Protein AF-A0AA88QNT3-F1 (afdb_monomer_lite)

Structure (mmCIF, N/CA/C/O backbone):
data_AF-A0AA88QNT3-F1
#
_entry.id   AF-A0AA88QNT3-F1
#
loop_
_atom_site.group_PDB
_atom_site.id
_atom_site.type_symbol
_atom_site.label_atom_id
_atom_site.label_alt_id
_atom_site.label_comp_id
_atom_site.label_asym_id
_atom_site.label_entity_id
_atom_site.label_seq_id
_atom_site.pdbx_PDB_ins_code
_atom_site.Cartn_x
_atom_site.Cartn_y
_atom_site.Cartn_z
_atom_site.occupancy
_atom_site.B_iso_or_equiv
_atom_site.auth_seq_id
_atom_site.auth_comp_id
_atom_site.auth_asym_id
_atom_site.auth_atom_id
_atom_site.pdbx_PDB_model_num
ATOM 1 N N . MET A 1 1 ? 8.407 -23.354 -40.607 1.00 47.12 1 MET A N 1
ATOM 2 C CA . MET A 1 1 ? 8.292 -23.611 -39.155 1.00 47.12 1 MET A CA 1
ATOM 3 C C . MET A 1 1 ? 8.768 -22.365 -38.429 1.00 47.12 1 MET A C 1
ATOM 5 O O . MET A 1 1 ? 9.889 -21.964 -38.695 1.00 47.12 1 MET A O 1
ATOM 9 N N . LYS A 1 2 ? 7.920 -21.850 -37.525 1.00 51.59 2 LYS A N 1
ATOM 10 C CA . LYS A 1 2 ? 8.210 -20.968 -36.376 1.00 51.59 2 LYS A CA 1
ATOM 11 C C . LYS A 1 2 ? 8.741 -19.552 -36.637 1.00 51.59 2 LYS A C 1
ATOM 13 O O . LYS A 1 2 ? 9.920 -19.336 -36.422 1.00 51.59 2 LYS A O 1
ATOM 18 N N . GLU A 1 3 ? 7.854 -18.595 -36.916 1.00 55.75 3 GLU A N 1
ATOM 19 C CA . GLU A 1 3 ? 8.065 -17.172 -36.571 1.00 55.75 3 GLU A CA 1
ATOM 20 C C . GLU A 1 3 ? 6.709 -16.482 -36.297 1.00 55.75 3 GLU A C 1
ATOM 22 O O . GLU A 1 3 ? 6.272 -15.642 -37.065 1.00 55.75 3 GLU A O 1
ATOM 27 N N . GLU A 1 4 ? 5.999 -16.871 -35.231 1.00 58.03 4 GLU A N 1
ATOM 28 C CA . GLU A 1 4 ? 4.784 -16.161 -34.756 1.00 58.03 4 GLU A CA 1
ATOM 29 C C . GLU A 1 4 ? 4.700 -16.168 -33.212 1.00 58.03 4 GLU A C 1
ATOM 31 O O . GLU A 1 4 ? 3.639 -16.339 -32.622 1.00 58.03 4 GLU A O 1
ATOM 36 N N . GLU A 1 5 ? 5.837 -16.041 -32.520 1.00 57.28 5 GLU A N 1
ATOM 37 C CA . GLU A 1 5 ? 5.879 -16.011 -31.040 1.00 57.28 5 GLU A CA 1
ATOM 38 C C . GLU A 1 5 ? 6.389 -14.660 -30.493 1.00 57.28 5 GLU A C 1
ATOM 40 O O . GLU A 1 5 ? 6.526 -14.468 -29.287 1.00 57.28 5 GLU A O 1
ATOM 45 N N . SER A 1 6 ? 6.663 -13.699 -31.381 1.00 56.72 6 SER A N 1
ATOM 46 C CA . SER A 1 6 ? 7.359 -12.444 -31.062 1.00 56.72 6 SER A CA 1
ATOM 47 C C . SER A 1 6 ? 6.437 -11.255 -30.759 1.00 56.72 6 SER A C 1
ATOM 49 O O . SER A 1 6 ? 6.921 -10.236 -30.270 1.00 56.72 6 SER A O 1
ATOM 51 N N . ASP A 1 7 ? 5.126 -11.379 -30.980 1.00 61.28 7 ASP A N 1
ATOM 52 C CA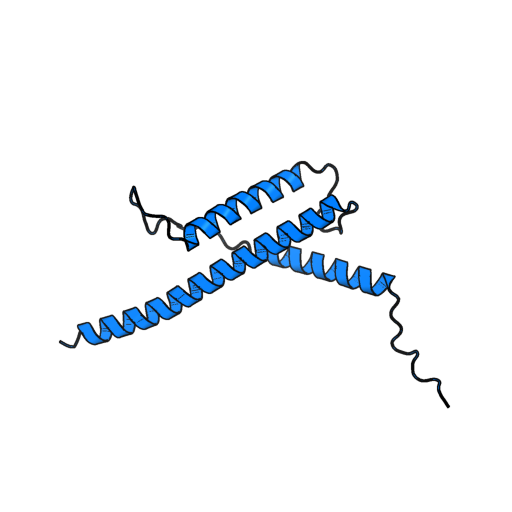 . ASP A 1 7 ? 4.184 -10.245 -30.910 1.00 61.28 7 ASP A CA 1
ATOM 53 C C . ASP A 1 7 ? 3.793 -9.816 -29.482 1.00 61.28 7 ASP A C 1
ATOM 55 O O . ASP A 1 7 ? 3.121 -8.802 -29.300 1.00 61.28 7 ASP A O 1
ATOM 59 N N . TRP A 1 8 ? 4.251 -10.534 -28.449 1.00 67.62 8 TRP A N 1
ATOM 60 C CA . TRP A 1 8 ? 3.923 -10.244 -27.042 1.00 67.62 8 TRP A CA 1
ATOM 61 C C . TRP A 1 8 ? 5.148 -10.143 -26.124 1.00 67.62 8 TRP A C 1
ATOM 63 O O . TRP A 1 8 ? 5.039 -10.324 -24.909 1.00 67.62 8 TRP A O 1
ATOM 73 N N . LEU A 1 9 ? 6.330 -9.858 -26.675 1.00 79.75 9 LEU A N 1
ATOM 74 C CA . LEU A 1 9 ? 7.534 -9.672 -25.865 1.00 79.75 9 LEU A CA 1
ATOM 75 C C . LEU A 1 9 ? 7.481 -8.324 -25.134 1.00 79.75 9 LEU A C 1
ATOM 77 O O . LEU A 1 9 ? 7.761 -7.268 -25.695 1.00 79.75 9 LEU A O 1
ATOM 81 N N . VAL A 1 10 ? 7.125 -8.367 -23.851 1.00 82.50 10 VAL A N 1
ATOM 82 C CA . VAL A 1 10 ? 7.173 -7.205 -22.958 1.00 82.50 10 VAL A CA 1
ATOM 83 C C . VAL A 1 10 ? 8.549 -7.131 -22.306 1.00 82.50 10 VAL A C 1
ATOM 85 O O . VAL A 1 10 ? 9.002 -8.084 -21.670 1.00 82.50 10 VAL A O 1
ATOM 88 N N . LEU A 1 11 ? 9.211 -5.977 -22.414 1.00 90.88 11 LEU A N 1
ATOM 89 C CA . LEU A 1 11 ? 10.450 -5.727 -21.683 1.00 90.88 11 LEU A CA 1
ATOM 90 C C . LEU A 1 11 ? 10.172 -5.735 -20.176 1.00 90.88 11 LEU A C 1
ATOM 92 O O . LEU A 1 11 ? 9.251 -5.069 -19.699 1.00 90.88 11 LEU A O 1
ATOM 96 N N . ALA A 1 12 ? 11.009 -6.430 -19.402 1.00 91.12 12 ALA A N 1
ATOM 97 C CA . ALA A 1 12 ? 10.869 -6.502 -17.945 1.00 91.12 12 ALA A CA 1
ATOM 98 C C . ALA A 1 12 ? 10.810 -5.107 -17.293 1.00 91.12 12 ALA A C 1
ATOM 100 O O . ALA A 1 12 ? 10.026 -4.880 -16.375 1.00 91.12 12 ALA A O 1
ATOM 101 N N . SER A 1 13 ? 11.576 -4.144 -17.815 1.00 92.00 13 SER A N 1
ATOM 102 C CA . SER A 1 13 ? 11.543 -2.748 -17.366 1.00 92.00 13 SER A CA 1
ATOM 103 C C . SER A 1 13 ? 10.183 -2.084 -17.558 1.00 92.00 13 SER A C 1
ATOM 105 O O . SER A 1 13 ? 9.786 -1.251 -16.747 1.00 92.00 13 SER A O 1
ATOM 107 N N . ASP A 1 14 ? 9.470 -2.426 -18.626 1.00 91.31 14 ASP A N 1
ATOM 108 C CA . ASP A 1 14 ? 8.171 -1.830 -18.921 1.00 91.31 14 ASP A CA 1
ATOM 109 C C . ASP A 1 14 ? 7.076 -2.488 -18.088 1.00 91.31 14 ASP A C 1
ATOM 111 O O . ASP A 1 14 ? 6.223 -1.787 -17.544 1.00 91.31 14 ASP A O 1
ATOM 115 N N . LEU A 1 15 ? 7.171 -3.803 -17.864 1.00 91.62 15 LEU A N 1
ATOM 116 C CA . LEU A 1 15 ? 6.316 -4.497 -16.904 1.00 91.62 15 LEU A CA 1
ATOM 117 C C . LEU A 1 15 ? 6.460 -3.907 -15.493 1.00 91.62 15 LEU A C 1
ATOM 119 O O . LEU A 1 15 ? 5.454 -3.599 -14.855 1.00 91.62 15 LEU A O 1
ATOM 123 N N . LEU A 1 16 ? 7.692 -3.685 -15.022 1.00 92.25 16 LEU A N 1
ATOM 124 C CA . LEU A 1 16 ? 7.943 -3.084 -13.708 1.00 92.25 16 LEU A CA 1
ATOM 125 C C . LEU A 1 16 ? 7.328 -1.684 -13.598 1.00 92.25 16 LEU A C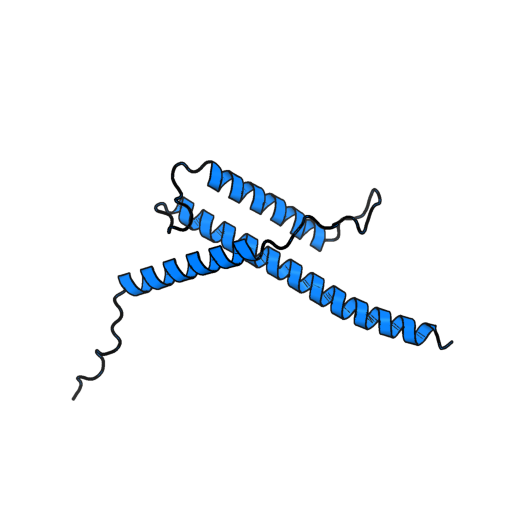 1
ATOM 127 O O . LEU A 1 16 ? 6.580 -1.424 -12.658 1.00 92.25 16 LEU A O 1
ATOM 131 N N . LYS A 1 17 ? 7.527 -0.815 -14.597 1.00 92.25 17 LYS A N 1
ATOM 132 C CA . LYS A 1 17 ? 6.898 0.521 -14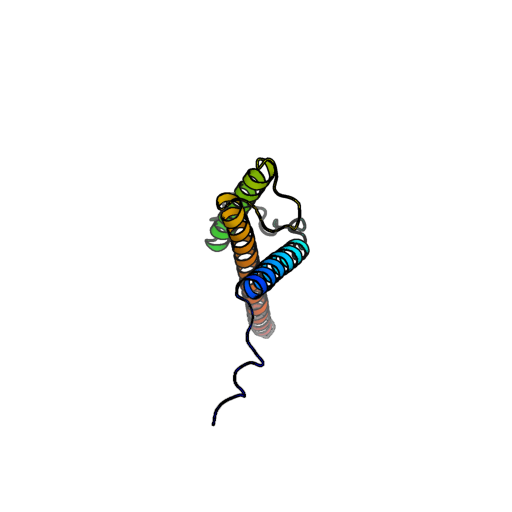.626 1.00 92.25 17 LYS A CA 1
ATOM 133 C C . LYS A 1 17 ? 5.370 0.449 -14.570 1.00 92.25 17 LYS A C 1
ATOM 135 O O . LYS A 1 17 ? 4.739 1.286 -13.916 1.00 92.25 17 LYS A O 1
ATOM 140 N N . ILE A 1 18 ? 4.760 -0.527 -15.248 1.00 94.56 18 ILE A N 1
ATOM 141 C CA . ILE A 1 18 ? 3.308 -0.756 -15.208 1.00 94.56 18 ILE A CA 1
ATOM 142 C C . ILE A 1 18 ? 2.877 -1.171 -13.799 1.00 94.56 18 ILE A C 1
ATOM 144 O O . ILE A 1 18 ? 1.904 -0.622 -13.272 1.00 94.56 18 ILE A O 1
ATOM 148 N N . MET A 1 19 ? 3.600 -2.095 -13.162 1.00 94.19 19 MET A N 1
ATOM 149 C CA . MET A 1 19 ? 3.316 -2.541 -11.795 1.00 94.19 19 MET A CA 1
ATOM 150 C C . MET A 1 19 ? 3.436 -1.388 -10.790 1.00 94.19 19 MET A C 1
ATOM 152 O O . MET A 1 19 ? 2.496 -1.135 -10.035 1.00 94.19 19 MET A O 1
ATOM 156 N N . GLU A 1 20 ? 4.533 -0.629 -10.830 1.00 93.19 20 GLU A N 1
ATOM 157 C CA . GLU A 1 20 ? 4.755 0.550 -9.982 1.00 93.19 20 GLU A CA 1
ATOM 158 C C . GLU A 1 20 ? 3.629 1.580 -10.147 1.00 93.19 20 GLU A C 1
ATOM 160 O O . GLU A 1 20 ? 3.030 2.046 -9.170 1.00 93.19 20 GLU A O 1
ATOM 165 N N . SER A 1 21 ? 3.281 1.898 -11.397 1.00 93.00 21 SER A N 1
ATOM 166 C CA . SER A 1 21 ? 2.201 2.833 -11.725 1.00 93.00 21 SER A CA 1
ATOM 167 C C . SER A 1 21 ? 0.847 2.345 -11.210 1.00 93.00 21 SER A C 1
ATOM 169 O O . SER A 1 21 ? 0.057 3.142 -10.688 1.00 93.00 21 SER A O 1
ATOM 171 N N . SER A 1 22 ? 0.588 1.041 -11.303 1.00 94.00 22 SER A N 1
ATOM 172 C CA . SER A 1 22 ? -0.637 0.408 -10.808 1.00 94.00 22 SER A CA 1
ATOM 173 C C . SER A 1 22 ? -0.736 0.507 -9.286 1.00 94.00 22 SER A C 1
ATOM 175 O O . SER A 1 22 ? -1.765 0.940 -8.762 1.00 94.00 22 SER A O 1
ATOM 177 N N . ILE A 1 23 ? 0.351 0.213 -8.566 1.00 92.88 23 ILE A N 1
ATOM 178 C CA . ILE A 1 23 ? 0.423 0.305 -7.100 1.00 92.88 23 ILE A CA 1
ATOM 179 C C . ILE A 1 23 ? 0.219 1.751 -6.635 1.00 92.88 23 ILE A C 1
ATOM 181 O O . ILE A 1 23 ? -0.581 2.013 -5.733 1.00 92.88 23 ILE A O 1
ATOM 185 N N . LEU A 1 24 ? 0.889 2.721 -7.264 1.00 90.88 24 LEU A N 1
ATOM 186 C CA . LEU A 1 24 ? 0.732 4.138 -6.920 1.00 90.88 24 LEU A CA 1
ATOM 187 C C . LEU A 1 24 ? -0.689 4.636 -7.185 1.00 90.88 24 LEU A C 1
ATOM 189 O O . LEU A 1 24 ? -1.237 5.415 -6.398 1.00 90.88 24 LEU A O 1
ATOM 193 N N . THR A 1 25 ? -1.294 4.190 -8.282 1.00 91.69 25 THR A N 1
ATOM 194 C CA . THR A 1 25 ? -2.679 4.508 -8.632 1.00 91.69 25 THR A CA 1
ATOM 195 C C . THR A 1 25 ? -3.644 3.930 -7.603 1.00 91.69 25 THR A C 1
ATOM 197 O O . THR A 1 25 ? -4.487 4.655 -7.070 1.00 91.69 25 THR A O 1
ATOM 200 N N . PHE A 1 26 ? -3.452 2.672 -7.212 1.00 89.31 26 PHE A N 1
ATOM 201 C CA . PHE A 1 26 ? -4.220 2.046 -6.144 1.00 89.31 26 PHE A CA 1
ATOM 202 C C . PHE A 1 26 ? -4.063 2.783 -4.804 1.00 89.31 26 PHE A C 1
ATOM 204 O O . PHE A 1 26 ? -5.054 3.117 -4.151 1.00 89.31 26 PHE A O 1
ATOM 211 N N . HIS A 1 27 ? -2.836 3.153 -4.422 1.00 86.19 27 HIS A N 1
ATOM 212 C CA . HIS A 1 27 ? -2.582 3.938 -3.212 1.00 86.19 27 HIS A CA 1
ATOM 213 C C . HIS A 1 27 ? -3.316 5.292 -3.229 1.00 86.19 27 HIS A C 1
ATOM 215 O O . HIS A 1 27 ? -3.861 5.718 -2.205 1.00 86.19 27 HIS A O 1
ATOM 221 N N . LYS A 1 28 ? -3.388 5.975 -4.383 1.00 85.56 28 LYS A N 1
ATOM 222 C CA . LYS A 1 28 ? -4.179 7.211 -4.537 1.00 85.56 28 LYS A CA 1
ATOM 223 C C . LYS A 1 28 ? -5.666 6.955 -4.298 1.00 85.56 28 LYS A C 1
ATOM 225 O O . LYS A 1 28 ? -6.275 7.698 -3.527 1.00 85.56 28 LYS A O 1
ATOM 230 N N . PHE A 1 29 ? -6.233 5.897 -4.876 1.00 84.38 29 PHE A N 1
ATOM 231 C CA . PHE A 1 29 ? -7.629 5.524 -4.631 1.00 84.38 29 PHE A CA 1
ATOM 232 C C . PHE A 1 29 ? -7.901 5.257 -3.144 1.00 84.38 29 PHE A C 1
ATOM 234 O O . PHE A 1 29 ? -8.856 5.793 -2.582 1.00 84.38 29 PHE A O 1
ATOM 241 N N . LEU A 1 30 ? -7.006 4.546 -2.454 1.00 81.44 30 LEU A N 1
ATOM 242 C CA . LEU A 1 30 ? -7.116 4.300 -1.009 1.00 81.44 30 LEU A CA 1
ATOM 243 C C . LEU A 1 30 ? -7.024 5.576 -0.152 1.00 81.44 30 LEU A C 1
ATOM 245 O O . LEU A 1 30 ? -7.564 5.638 0.964 1.00 81.44 30 LEU A O 1
ATOM 249 N N . LYS A 1 31 ? -6.338 6.618 -0.639 1.00 77.88 31 LYS A N 1
ATOM 250 C CA . LYS A 1 31 ? -6.332 7.939 0.009 1.00 77.88 31 LYS A CA 1
ATOM 251 C C . LYS A 1 31 ? -7.660 8.671 -0.164 1.00 77.88 31 LYS A C 1
ATOM 253 O O . LYS A 1 31 ? -8.034 9.404 0.749 1.00 77.88 31 LYS A O 1
ATOM 258 N N . ILE A 1 32 ? -8.354 8.468 -1.282 1.00 78.94 32 ILE A N 1
ATOM 259 C CA . ILE A 1 32 ? -9.680 9.043 -1.550 1.00 78.94 32 ILE A CA 1
ATOM 260 C C . ILE A 1 32 ? -10.766 8.303 -0.749 1.00 78.94 32 ILE A C 1
ATOM 262 O O . ILE A 1 32 ? -11.679 8.948 -0.242 1.00 78.94 32 ILE A O 1
ATOM 266 N N . ASP A 1 33 ? -10.595 7.002 -0.478 1.00 69.50 33 ASP A N 1
ATOM 267 C CA . ASP A 1 33 ? -11.446 6.191 0.427 1.00 69.50 33 ASP A CA 1
ATOM 268 C C . ASP A 1 33 ? -11.379 6.627 1.914 1.00 69.50 33 ASP A C 1
ATOM 270 O O . ASP A 1 33 ? -11.794 5.918 2.829 1.00 69.50 33 ASP A O 1
ATOM 274 N N . LYS A 1 34 ? -10.850 7.821 2.208 1.00 66.00 34 LYS A N 1
ATOM 275 C CA . LYS A 1 34 ? -10.792 8.426 3.546 1.00 66.00 34 LYS A CA 1
ATOM 276 C C . LYS A 1 34 ? -12.159 8.998 3.963 1.00 66.00 34 LYS A C 1
ATOM 278 O O . LYS A 1 34 ? -12.233 10.131 4.443 1.00 66.00 34 LYS A O 1
ATOM 283 N N . LYS A 1 35 ? -13.251 8.240 3.786 1.00 62.94 35 LYS A N 1
ATOM 284 C CA . LYS A 1 35 ? -14.564 8.644 4.312 1.00 62.94 35 LYS A CA 1
ATOM 285 C C . LYS A 1 35 ? -14.461 8.852 5.829 1.00 62.94 35 LYS A C 1
ATOM 287 O O . LYS A 1 35 ? -13.786 8.100 6.529 1.00 62.94 35 LYS A O 1
ATOM 292 N N . LYS A 1 36 ? -15.083 9.949 6.281 1.00 55.78 36 LYS A N 1
ATOM 293 C CA . LYS A 1 36 ? -15.005 10.554 7.618 1.00 55.78 36 LYS A CA 1
ATOM 294 C C . LYS A 1 36 ? -15.013 9.508 8.742 1.00 55.78 36 LYS A C 1
ATOM 296 O O . LYS A 1 36 ? -16.070 9.027 9.121 1.00 55.78 36 LYS A O 1
ATOM 301 N N . SER A 1 37 ? -13.874 9.308 9.400 1.00 49.41 37 SER A N 1
ATOM 302 C CA . SER A 1 37 ? -13.860 8.858 10.801 1.00 49.41 37 SER A CA 1
ATOM 303 C C . SER A 1 37 ? -14.245 9.990 11.775 1.00 49.41 37 SER A C 1
ATOM 305 O O . SER A 1 37 ? -14.114 9.836 12.982 1.00 49.41 37 SER A O 1
ATOM 307 N N . GLY A 1 38 ? -14.691 11.146 11.259 1.00 48.56 38 GLY A N 1
ATOM 308 C CA . GLY A 1 38 ? -15.120 12.316 12.033 1.00 48.56 38 GLY A CA 1
ATOM 309 C C . GLY A 1 38 ? -16.617 12.367 12.353 1.00 48.56 38 GLY A C 1
ATOM 310 O O . GLY A 1 38 ? -17.104 13.423 12.732 1.00 48.56 38 GLY A O 1
ATOM 311 N N . GLY A 1 39 ? -17.362 11.277 12.162 1.00 44.28 39 GLY A N 1
ATOM 312 C CA . GLY A 1 39 ? -18.778 11.196 12.520 1.00 44.28 39 GLY A CA 1
ATOM 313 C C . GLY A 1 39 ? -19.010 10.059 13.503 1.00 44.28 39 GLY A C 1
ATOM 314 O O . GLY A 1 39 ? -19.126 8.919 13.081 1.00 44.28 39 GLY A O 1
ATOM 315 N N . VAL A 1 40 ? -19.033 10.394 14.795 1.00 44.84 40 VAL A N 1
ATOM 316 C CA . VAL A 1 40 ? -19.610 9.608 15.900 1.00 44.84 40 VAL A CA 1
ATOM 317 C C . VAL A 1 40 ? -19.148 8.143 15.982 1.00 44.84 40 VAL A C 1
ATOM 319 O O . VAL A 1 40 ? -19.863 7.216 15.624 1.00 44.84 40 VAL A O 1
ATOM 322 N N . ARG A 1 41 ? -17.983 7.914 16.604 1.00 48.22 41 ARG A N 1
ATOM 323 C CA . ARG A 1 41 ? -17.680 6.628 17.270 1.00 48.22 41 ARG A CA 1
ATOM 324 C C . ARG A 1 41 ? -18.109 6.630 18.747 1.00 48.22 41 ARG A C 1
ATOM 326 O O . ARG A 1 41 ? -17.567 5.872 19.543 1.00 48.22 41 ARG A O 1
ATOM 333 N N . ASN A 1 42 ? -19.089 7.470 19.090 1.00 45.28 42 ASN A N 1
ATOM 334 C CA . ASN A 1 42 ? -19.720 7.553 20.408 1.00 45.28 42 ASN A CA 1
ATOM 335 C C . ASN A 1 42 ? -21.152 7.003 20.326 1.00 45.28 42 ASN A C 1
ATOM 337 O O . ASN A 1 42 ? -22.106 7.732 20.557 1.00 45.28 42 ASN A O 1
ATOM 341 N N . VAL A 1 43 ? -21.317 5.732 19.954 1.00 51.38 43 VAL A N 1
ATOM 342 C CA . VAL A 1 43 ? -22.588 5.017 20.209 1.00 51.38 43 VAL A CA 1
ATOM 343 C C . VAL A 1 43 ? -22.555 4.320 21.575 1.00 51.38 43 VAL A C 1
ATOM 345 O O . VAL A 1 43 ? -23.580 3.921 22.103 1.00 51.38 43 VAL A O 1
ATOM 348 N N . PHE A 1 44 ? -21.387 4.265 22.215 1.00 49.03 44 PHE A N 1
ATOM 349 C CA . PHE A 1 44 ? -21.240 3.766 23.574 1.00 49.03 44 PHE A CA 1
ATOM 350 C C . PHE A 1 44 ? -20.481 4.789 24.421 1.00 49.03 44 PHE A C 1
ATOM 352 O O . PHE A 1 44 ? -19.291 4.659 24.703 1.00 49.03 44 PHE A O 1
ATOM 359 N N . GLY A 1 45 ? -21.188 5.859 24.787 1.00 44.19 45 GLY A N 1
ATOM 360 C CA . GLY A 1 45 ? -20.828 6.652 25.955 1.00 44.19 45 GLY A CA 1
ATOM 361 C C . GLY A 1 45 ? -21.034 5.786 27.194 1.00 44.19 45 GLY A C 1
ATOM 362 O O . GLY A 1 45 ? -22.128 5.275 27.407 1.00 44.19 45 GLY A O 1
ATOM 363 N N . GLY A 1 46 ? -19.980 5.568 27.973 1.00 40.53 46 GLY A N 1
ATOM 364 C CA . GLY A 1 46 ? -20.081 4.796 29.207 1.00 40.53 46 GLY A CA 1
ATOM 365 C C . GLY A 1 46 ? -18.792 4.068 29.544 1.00 40.53 46 GLY A C 1
ATOM 366 O O . GLY A 1 46 ? -18.471 3.038 28.959 1.00 40.53 46 GLY A O 1
ATOM 367 N N . GLN A 1 47 ? -18.058 4.677 30.466 1.00 54.41 47 GLN A N 1
ATOM 368 C CA . GLN A 1 47 ? -17.111 4.121 31.431 1.00 54.41 47 GLN A CA 1
ATOM 369 C C . GLN A 1 47 ? -17.113 2.576 31.559 1.00 54.41 47 GLN A C 1
ATOM 371 O O . GLN A 1 47 ? -18.149 1.961 31.787 1.00 54.41 47 GLN A O 1
ATOM 376 N N . ASN A 1 48 ? -15.918 1.975 31.467 1.00 50.25 48 ASN A N 1
ATOM 377 C CA . ASN A 1 48 ? -15.586 0.568 31.774 1.00 50.25 48 ASN A CA 1
ATOM 378 C C . ASN A 1 48 ? -16.106 -0.534 30.837 1.00 50.25 48 ASN A C 1
ATOM 380 O O . ASN A 1 48 ? -16.316 -1.669 31.264 1.00 50.25 48 ASN A O 1
ATOM 384 N N . GLN A 1 49 ? -16.249 -0.257 29.546 1.00 51.78 49 GLN A N 1
ATOM 385 C CA . GLN A 1 49 ? -16.624 -1.306 28.605 1.00 51.78 49 GLN A CA 1
ATOM 386 C C . GLN A 1 49 ? -15.413 -2.105 28.143 1.00 51.78 49 GLN A C 1
ATOM 388 O O . GLN A 1 49 ? -14.487 -1.562 27.538 1.00 51.78 49 GLN A O 1
ATOM 393 N N . MET A 1 50 ? -15.450 -3.408 28.435 1.00 53.12 50 MET A N 1
ATOM 394 C CA . MET A 1 50 ? -14.629 -4.426 27.789 1.00 53.12 50 MET A CA 1
ATOM 395 C C . MET A 1 50 ? -14.579 -4.124 26.295 1.00 53.12 50 MET A C 1
ATOM 397 O O . MET A 1 50 ? -15.572 -4.269 25.583 1.00 53.12 50 MET A O 1
ATOM 401 N N . THR A 1 51 ? -13.429 -3.642 25.828 1.00 57.50 51 THR A N 1
ATOM 402 C CA . THR A 1 51 ? -13.218 -3.373 24.411 1.00 57.50 51 THR A CA 1
ATOM 403 C C . THR A 1 51 ? -13.460 -4.671 23.669 1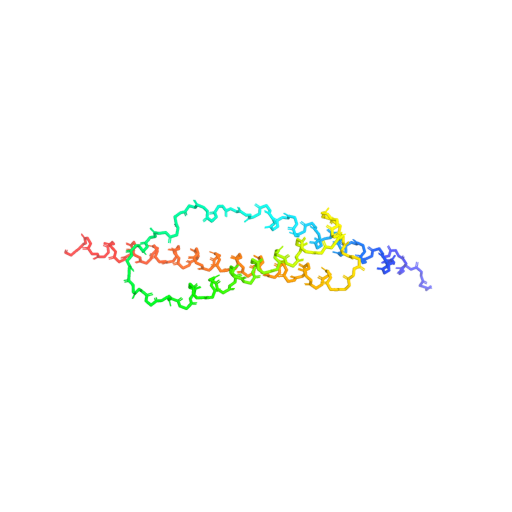.00 57.50 51 THR A C 1
ATOM 405 O O . THR A 1 51 ? -12.767 -5.657 23.929 1.00 57.50 51 THR A O 1
ATOM 408 N N . THR A 1 52 ? -14.430 -4.682 22.759 1.00 72.06 52 THR A N 1
ATOM 409 C CA . THR A 1 52 ? -14.645 -5.858 21.914 1.00 72.06 52 THR A CA 1
ATOM 410 C C . THR A 1 52 ? -13.328 -6.194 21.200 1.00 72.06 52 THR A C 1
ATOM 412 O O . THR A 1 52 ? -12.585 -5.269 20.840 1.00 72.06 52 THR A O 1
ATOM 415 N N . PRO A 1 53 ? -13.006 -7.477 20.959 1.00 75.44 53 PRO A N 1
ATOM 416 C CA . PRO A 1 53 ? -11.772 -7.855 20.266 1.00 75.44 53 PRO A CA 1
ATOM 417 C C . PRO A 1 53 ? -11.574 -7.086 18.948 1.00 75.44 53 PRO A C 1
ATOM 419 O O . PRO A 1 53 ? -10.476 -6.645 18.618 1.00 75.44 53 PRO A O 1
ATOM 422 N N . 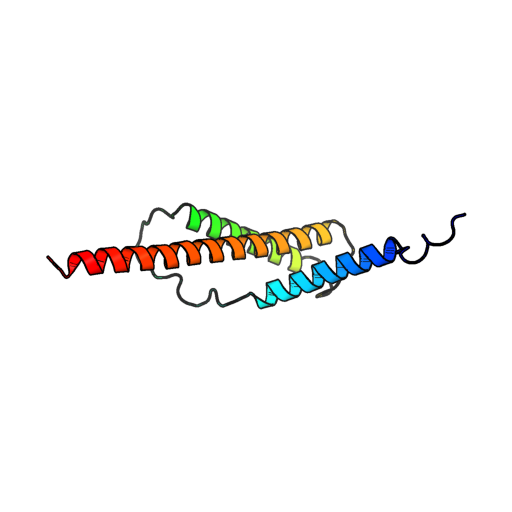LEU A 1 54 ? -12.671 -6.806 18.241 1.00 72.75 54 LEU A N 1
ATOM 423 C CA . LEU A 1 54 ? -12.681 -6.003 17.022 1.00 72.75 54 LEU A CA 1
ATOM 424 C C . LEU A 1 54 ? -12.261 -4.540 17.246 1.00 72.75 54 LEU A C 1
ATOM 426 O O . LEU A 1 54 ? -11.463 -4.002 16.479 1.00 72.75 54 LEU A O 1
ATOM 430 N N . GLN A 1 55 ? -12.753 -3.893 18.306 1.00 75.19 55 GLN A N 1
ATOM 431 C CA . GLN A 1 55 ? -12.338 -2.534 18.673 1.00 75.19 55 GLN A CA 1
ATOM 432 C C . GLN A 1 55 ? -10.862 -2.478 19.079 1.00 75.19 55 GLN A C 1
ATOM 434 O O . GLN A 1 55 ? -10.190 -1.493 18.767 1.00 75.19 55 GLN A O 1
ATOM 439 N N . GLN A 1 56 ? -10.341 -3.524 19.728 1.00 79.69 56 GLN A N 1
ATOM 440 C CA . GLN A 1 56 ? -8.917 -3.622 20.062 1.00 79.69 56 GLN A CA 1
ATOM 441 C C . GLN A 1 56 ? -8.055 -3.715 18.801 1.00 79.69 56 GLN A C 1
ATOM 443 O O . GLN A 1 56 ? -7.064 -2.989 18.676 1.00 79.69 56 GLN A O 1
ATOM 448 N N . VAL A 1 57 ? -8.456 -4.555 17.842 1.00 81.25 57 VAL A N 1
ATOM 449 C CA . VAL A 1 57 ? -7.777 -4.682 16.545 1.00 81.25 57 VAL A CA 1
ATOM 450 C C . VAL A 1 57 ? -7.824 -3.355 15.785 1.00 81.25 57 VAL A C 1
ATOM 452 O O . VAL A 1 57 ? -6.782 -2.885 15.328 1.00 81.25 57 VAL A O 1
ATOM 455 N N . GLN A 1 58 ? -8.984 -2.694 15.722 1.00 80.94 58 GLN A N 1
ATOM 456 C CA . GLN A 1 58 ? -9.125 -1.398 15.053 1.00 80.94 58 GLN A CA 1
ATOM 457 C C . GLN A 1 58 ? -8.240 -0.322 15.699 1.00 80.94 58 GLN A C 1
ATOM 459 O O . GLN A 1 58 ? -7.510 0.374 15.001 1.00 80.94 58 GLN A O 1
ATOM 464 N N . HIS A 1 59 ? -8.235 -0.218 17.031 1.00 82.12 59 HIS A N 1
ATOM 465 C CA . HIS A 1 59 ? -7.392 0.743 17.745 1.00 82.12 59 HIS A CA 1
ATOM 466 C C . HIS A 1 59 ? -5.890 0.469 17.547 1.00 82.12 59 HIS A C 1
ATOM 468 O O . HIS A 1 59 ? -5.095 1.394 17.367 1.00 82.12 59 HIS A O 1
ATOM 474 N N . SER A 1 60 ? -5.487 -0.806 17.546 1.00 84.06 60 SER A N 1
ATOM 475 C CA . SER A 1 60 ? -4.111 -1.218 17.248 1.00 84.06 60 SER A CA 1
ATOM 476 C C . SER A 1 60 ? -3.691 -0.806 15.834 1.00 84.06 60 SER A C 1
ATOM 478 O O . SER A 1 60 ? -2.593 -0.274 15.646 1.00 84.06 60 SER A O 1
ATOM 480 N N . LEU A 1 61 ? -4.574 -0.984 14.848 1.00 87.44 61 LEU A N 1
ATOM 481 C CA . LEU A 1 61 ? -4.338 -0.568 13.467 1.00 87.44 61 LEU A CA 1
ATOM 482 C C . LEU A 1 61 ? -4.268 0.950 13.319 1.00 87.44 61 LEU A C 1
ATOM 484 O O . LEU A 1 61 ? -3.324 1.431 12.697 1.00 87.44 61 LEU A O 1
ATOM 488 N N . ASP A 1 62 ? -5.173 1.701 13.949 1.00 85.81 62 ASP A N 1
ATOM 489 C CA . ASP A 1 62 ? -5.153 3.169 13.937 1.00 85.81 62 ASP A CA 1
ATOM 490 C C . ASP A 1 62 ? -3.814 3.693 14.498 1.00 85.81 62 ASP A C 1
ATOM 492 O O . ASP A 1 62 ? -3.166 4.570 13.915 1.00 85.81 62 ASP A O 1
ATOM 496 N N . ARG A 1 63 ? -3.331 3.092 15.599 1.00 88.00 63 ARG A N 1
ATOM 497 C CA . ARG A 1 63 ? -2.030 3.420 16.205 1.00 88.00 63 ARG A CA 1
ATOM 498 C C . ARG A 1 63 ? -0.858 3.096 15.275 1.00 88.00 63 ARG A C 1
ATOM 500 O O . ARG A 1 63 ? 0.095 3.875 15.210 1.00 88.00 63 ARG A O 1
ATOM 507 N N . ARG A 1 64 ? -0.891 1.959 14.571 1.00 88.75 64 ARG A N 1
ATOM 508 C CA . ARG A 1 64 ? 0.146 1.574 13.595 1.00 88.75 64 ARG A CA 1
ATOM 509 C C . ARG A 1 64 ? 0.135 2.505 12.381 1.00 88.75 64 ARG A C 1
ATOM 511 O O . ARG A 1 64 ? 1.190 3.008 12.010 1.00 88.75 64 ARG A O 1
ATOM 518 N N . GLU A 1 65 ? -1.036 2.819 11.828 1.00 88.25 65 GLU A N 1
ATOM 519 C CA . GLU A 1 65 ? -1.181 3.747 10.700 1.00 88.25 65 GLU A CA 1
ATOM 520 C C . GLU A 1 65 ? -0.644 5.143 11.054 1.00 88.25 65 GLU A C 1
ATOM 522 O O . GLU A 1 65 ? 0.030 5.777 10.240 1.00 88.25 65 GLU A O 1
ATOM 527 N N . MET A 1 66 ? -0.886 5.621 12.282 1.00 86.62 66 MET A N 1
ATOM 528 C CA . MET A 1 66 ? -0.327 6.888 12.763 1.00 86.62 66 MET A CA 1
ATOM 529 C C . MET A 1 66 ? 1.206 6.865 12.774 1.00 86.62 66 MET A C 1
ATOM 531 O O . MET A 1 66 ? 1.827 7.790 12.256 1.00 86.62 66 MET A O 1
ATOM 535 N N . LYS A 1 67 ? 1.825 5.793 13.287 1.00 90.12 67 LYS A N 1
ATOM 536 C CA . LYS A 1 67 ? 3.290 5.640 13.288 1.00 90.12 67 LYS A CA 1
ATOM 537 C C . LYS A 1 67 ? 3.872 5.616 11.873 1.00 90.12 67 LYS A C 1
ATOM 539 O O . LYS A 1 67 ? 4.854 6.307 11.623 1.00 90.12 67 LYS A O 1
ATOM 544 N N . LEU A 1 68 ? 3.245 4.893 10.942 1.00 91.12 68 LEU A N 1
ATOM 545 C CA . LEU A 1 68 ? 3.676 4.851 9.537 1.00 91.12 68 LEU A CA 1
ATOM 546 C C . LEU A 1 68 ? 3.597 6.238 8.879 1.00 91.12 68 LEU A C 1
ATOM 548 O O . LEU A 1 68 ? 4.505 6.652 8.161 1.00 91.12 68 LEU A O 1
ATOM 552 N N . LYS A 1 69 ? 2.541 7.010 9.164 1.00 86.69 69 LYS A N 1
ATOM 553 C CA . LYS A 1 69 ? 2.422 8.397 8.684 1.00 86.69 69 LYS A CA 1
ATOM 554 C C . LYS A 1 69 ? 3.497 9.310 9.269 1.00 86.69 69 LYS A C 1
ATOM 556 O O . LYS A 1 69 ? 3.978 10.183 8.554 1.00 86.69 69 LYS A O 1
ATOM 561 N N . GLU A 1 70 ? 3.869 9.126 10.532 1.00 88.88 70 GLU A N 1
ATOM 562 C CA . GLU A 1 70 ? 4.958 9.883 11.155 1.00 88.88 70 GLU A CA 1
ATOM 563 C C . GLU A 1 70 ? 6.322 9.530 10.553 1.00 88.88 70 GLU A C 1
ATOM 565 O O . GLU A 1 70 ? 7.091 10.435 10.237 1.00 88.88 70 GLU A O 1
ATOM 570 N N . LEU A 1 71 ? 6.600 8.245 10.303 1.00 88.69 71 LEU A N 1
ATOM 571 C CA . LEU A 1 71 ? 7.811 7.820 9.589 1.00 88.69 71 LEU A CA 1
ATOM 572 C C . LEU A 1 71 ? 7.889 8.465 8.202 1.00 88.69 71 LEU A C 1
ATOM 574 O O . LEU A 1 71 ? 8.905 9.058 7.848 1.00 88.69 71 LEU A O 1
ATOM 578 N N . ARG A 1 72 ? 6.769 8.480 7.471 1.00 84.19 72 ARG A N 1
ATOM 579 C CA . ARG A 1 72 ? 6.683 9.139 6.163 1.00 84.19 72 ARG A CA 1
ATOM 580 C C . ARG A 1 72 ? 6.983 10.639 6.215 1.00 84.19 72 ARG A C 1
ATOM 582 O O . ARG A 1 72 ? 7.560 11.164 5.271 1.00 84.19 72 ARG A O 1
ATOM 589 N N . LYS A 1 73 ? 6.561 11.346 7.268 1.00 83.19 73 LYS A N 1
ATOM 590 C CA . LYS A 1 73 ? 6.825 12.790 7.425 1.00 83.19 73 LYS A CA 1
ATOM 591 C C . LYS A 1 73 ? 8.282 13.089 7.783 1.00 83.19 73 LYS A C 1
ATOM 593 O O . LYS A 1 73 ? 8.760 14.170 7.464 1.00 83.19 73 LYS A O 1
ATOM 598 N N . LYS A 1 74 ? 8.952 12.165 8.478 1.00 79.75 74 LYS A N 1
ATOM 599 C CA . LYS A 1 74 ? 10.359 12.289 8.889 1.00 79.75 74 LYS A CA 1
ATOM 600 C C . LYS A 1 74 ? 11.338 11.987 7.752 1.00 79.75 74 LYS A C 1
ATOM 602 O O . LYS A 1 74 ? 12.473 12.454 7.804 1.00 79.75 74 LYS A O 1
ATOM 607 N N . GLY A 1 75 ? 10.907 11.229 6.743 1.00 73.38 75 GLY A N 1
ATOM 608 C CA . GLY A 1 75 ? 11.690 10.960 5.538 1.00 73.38 75 GLY A CA 1
ATOM 609 C C . GLY A 1 75 ? 11.978 12.244 4.758 1.00 73.38 75 GLY A C 1
ATOM 610 O O . GLY A 1 75 ? 11.069 13.018 4.457 1.00 73.38 75 GLY A O 1
ATOM 611 N N . LYS A 1 76 ? 13.253 12.480 4.430 1.00 61.62 76 LYS A N 1
ATOM 612 C CA . LYS A 1 76 ? 13.720 13.739 3.827 1.00 61.62 76 LYS A CA 1
ATOM 613 C C . LYS A 1 76 ? 13.307 13.937 2.359 1.00 61.62 76 LYS A C 1
ATOM 615 O O . LYS A 1 76 ? 13.490 15.043 1.864 1.00 61.6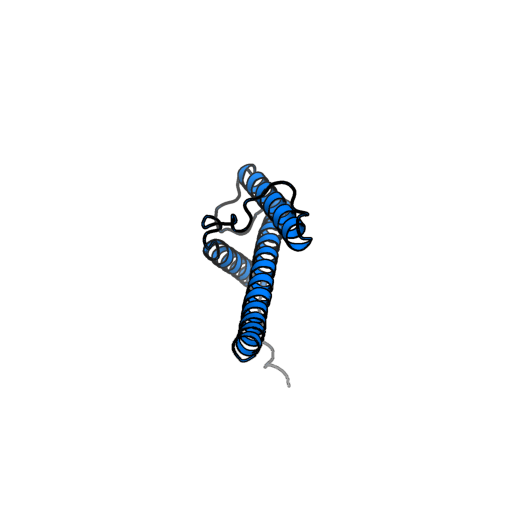2 76 LYS A O 1
ATOM 620 N N . SER A 1 77 ? 12.764 12.937 1.650 1.00 62.62 77 SER A N 1
ATOM 621 C CA . SER A 1 77 ? 12.604 13.068 0.190 1.00 62.62 77 SER A CA 1
ATOM 622 C C . SER A 1 77 ? 11.545 12.183 -0.488 1.00 62.62 77 SER A C 1
ATOM 624 O O . SER A 1 77 ? 11.619 11.980 -1.701 1.00 62.62 77 SER A O 1
ATOM 626 N N . TRP A 1 78 ? 10.507 11.695 0.202 1.00 74.06 78 TRP A N 1
ATOM 627 C CA . TRP A 1 78 ? 9.444 10.992 -0.530 1.00 74.06 78 TRP A CA 1
ATOM 628 C C . TRP A 1 78 ? 8.548 11.987 -1.285 1.00 74.06 78 TRP A C 1
ATOM 630 O O . TRP A 1 78 ? 7.598 12.567 -0.739 1.00 74.06 78 TRP A O 1
ATOM 640 N N . LYS A 1 79 ? 8.824 12.165 -2.583 1.00 74.31 79 LYS A N 1
ATOM 641 C CA . LYS A 1 79 ? 7.982 12.958 -3.484 1.00 74.31 79 LYS A CA 1
ATOM 642 C C . LYS A 1 79 ? 6.564 12.383 -3.515 1.00 74.31 79 LYS A C 1
ATOM 644 O O . LYS A 1 79 ? 6.319 11.191 -3.700 1.00 74.31 79 LYS A O 1
ATOM 649 N N . LYS A 1 80 ? 5.579 13.260 -3.308 1.00 71.69 80 LYS A N 1
ATOM 650 C CA . LYS A 1 80 ? 4.168 12.866 -3.281 1.00 71.69 80 LYS A CA 1
ATOM 651 C C . LYS A 1 80 ? 3.809 12.199 -4.611 1.00 71.69 80 LYS A C 1
ATOM 653 O O . LYS A 1 80 ? 3.865 12.843 -5.653 1.00 71.69 80 LYS A O 1
ATOM 658 N N . ASN A 1 81 ? 3.356 10.949 -4.530 1.00 72.25 81 ASN A N 1
ATOM 659 C CA . ASN A 1 81 ? 2.856 10.157 -5.656 1.00 72.25 81 ASN A CA 1
ATOM 660 C C . ASN A 1 81 ? 3.916 9.665 -6.657 1.00 72.25 81 ASN A C 1
ATOM 662 O O . ASN A 1 81 ? 3.536 9.317 -7.773 1.00 72.25 81 ASN A O 1
ATOM 666 N N . SER A 1 82 ? 5.195 9.628 -6.281 1.00 84.25 82 SER A N 1
ATOM 667 C CA . SER A 1 82 ? 6.212 8.880 -7.026 1.00 84.25 82 SER A CA 1
ATOM 668 C C . SER A 1 82 ? 6.497 7.540 -6.359 1.00 84.25 82 SER A C 1
ATOM 670 O O . SER A 1 82 ? 6.223 7.366 -5.161 1.00 84.25 82 SER A O 1
ATOM 672 N N . TRP A 1 83 ? 7.079 6.631 -7.141 1.00 88.50 83 TRP A N 1
ATOM 673 C CA . TRP A 1 83 ? 7.708 5.439 -6.596 1.00 88.50 83 TRP A CA 1
ATOM 674 C C . TRP A 1 83 ? 8.849 5.866 -5.657 1.00 88.50 83 TRP A C 1
ATOM 676 O O . TRP A 1 83 ? 9.511 6.873 -5.954 1.00 88.50 83 TRP A O 1
ATOM 686 N N . PRO A 1 84 ? 9.019 5.214 -4.498 1.00 90.19 84 PRO A N 1
ATOM 687 C CA . PRO A 1 84 ? 10.114 5.534 -3.595 1.00 90.19 84 PRO A CA 1
ATOM 688 C C . PRO A 1 84 ? 11.474 5.123 -4.165 1.00 90.19 84 PRO A C 1
ATOM 690 O O . PRO A 1 84 ? 11.557 4.204 -4.973 1.00 90.19 84 PRO A O 1
ATOM 693 N N . ALA A 1 85 ? 12.532 5.838 -3.781 1.00 87.38 85 ALA A N 1
ATOM 694 C CA . ALA A 1 85 ? 13.871 5.601 -4.329 1.00 87.38 85 ALA A CA 1
ATOM 695 C C . ALA A 1 85 ? 14.675 4.598 -3.495 1.00 87.38 85 ALA A C 1
ATOM 697 O O . ALA A 1 85 ? 15.584 3.956 -4.013 1.00 87.38 85 ALA A O 1
ATOM 698 N N . MET A 1 86 ? 14.348 4.494 -2.208 1.00 88.81 86 MET A N 1
ATOM 699 C CA . MET A 1 86 ? 15.034 3.635 -1.254 1.00 88.81 86 MET A CA 1
ATOM 700 C C . MET A 1 86 ? 14.131 2.472 -0.836 1.00 88.81 86 MET A C 1
ATOM 702 O O . MET A 1 86 ? 12.916 2.639 -0.721 1.00 88.81 86 MET A O 1
ATOM 706 N N . GLU A 1 87 ? 14.731 1.311 -0.571 1.00 89.38 87 GLU A N 1
ATOM 707 C CA . GLU A 1 87 ? 14.010 0.090 -0.180 1.00 89.38 87 GLU A CA 1
ATOM 708 C C . GLU A 1 87 ? 13.151 0.299 1.079 1.00 89.38 87 GLU A C 1
ATOM 710 O O . GLU A 1 87 ? 11.989 -0.093 1.115 1.00 89.38 87 GLU A O 1
ATOM 715 N N . ASP A 1 88 ? 13.665 1.020 2.080 1.00 88.94 88 ASP A N 1
ATOM 716 C CA . ASP A 1 88 ? 12.933 1.339 3.312 1.00 88.94 88 ASP A CA 1
ATOM 717 C C . ASP A 1 88 ? 11.686 2.202 3.050 1.00 88.94 88 ASP A C 1
ATOM 719 O O . ASP A 1 88 ? 10.659 2.076 3.725 1.00 88.94 88 ASP A O 1
ATOM 723 N N . GLU A 1 89 ? 11.732 3.063 2.034 1.00 88.94 89 GLU A N 1
ATOM 724 C CA . GLU A 1 89 ? 10.574 3.839 1.607 1.00 88.94 89 GLU A CA 1
ATOM 725 C C . GLU A 1 89 ? 9.565 2.993 0.799 1.00 88.94 89 GLU A C 1
ATOM 727 O O . GLU A 1 89 ? 8.358 3.259 0.871 1.00 88.94 89 GLU A O 1
ATOM 732 N N . VAL A 1 90 ? 10.026 1.975 0.057 1.00 90.44 90 VAL A N 1
ATOM 733 C CA . VAL A 1 90 ? 9.172 0.989 -0.637 1.00 90.44 90 VAL A CA 1
ATOM 734 C C . VAL A 1 90 ? 8.430 0.125 0.381 1.00 90.44 90 VAL A C 1
ATOM 736 O O . VAL A 1 90 ? 7.201 0.016 0.316 1.00 90.44 90 VAL A O 1
ATOM 739 N N . GLU A 1 91 ? 9.131 -0.390 1.390 1.00 92.62 91 GLU A N 1
ATOM 740 C CA . GLU A 1 91 ? 8.520 -1.103 2.515 1.00 92.62 91 GLU A CA 1
ATOM 741 C C . GLU A 1 91 ? 7.486 -0.227 3.237 1.00 92.62 91 GLU A C 1
ATOM 743 O O . GLU A 1 91 ? 6.370 -0.666 3.533 1.00 92.62 91 GLU A O 1
ATOM 748 N N . LEU A 1 92 ? 7.806 1.052 3.466 1.00 91.56 92 LEU A N 1
ATOM 749 C CA . LEU A 1 92 ? 6.875 2.005 4.065 1.00 91.56 92 LEU A CA 1
ATOM 750 C C . LEU A 1 92 ? 5.629 2.238 3.192 1.00 91.56 92 LEU A C 1
ATOM 752 O O . LEU A 1 92 ? 4.524 2.389 3.727 1.00 91.56 92 LEU A O 1
ATOM 756 N N . LEU A 1 93 ? 5.772 2.274 1.863 1.00 90.81 93 LEU A N 1
ATOM 757 C CA . LEU A 1 93 ? 4.642 2.352 0.933 1.00 90.81 93 LEU A CA 1
ATOM 758 C C . LEU A 1 93 ? 3.742 1.120 1.054 1.00 90.81 93 LEU A C 1
ATOM 760 O O . LEU A 1 93 ? 2.526 1.289 1.196 1.00 90.81 93 LEU A O 1
ATOM 764 N N . PHE A 1 94 ? 4.311 -0.084 1.049 1.00 92.56 94 PHE A N 1
ATOM 765 C CA . PHE A 1 94 ? 3.542 -1.319 1.203 1.00 92.56 94 PHE A CA 1
ATOM 766 C C . PHE A 1 94 ? 2.843 -1.388 2.558 1.00 92.56 94 PHE A C 1
ATOM 768 O O . PHE A 1 94 ? 1.629 -1.583 2.601 1.00 92.56 94 PHE A O 1
ATOM 775 N N . ALA A 1 95 ? 3.531 -1.050 3.650 1.00 92.31 95 ALA A N 1
ATOM 776 C CA . ALA A 1 95 ? 2.925 -0.999 4.978 1.00 92.31 95 ALA A CA 1
ATOM 777 C C . ALA A 1 95 ? 1.734 -0.019 5.051 1.00 92.31 95 ALA A C 1
ATOM 779 O O . ALA A 1 95 ? 0.726 -0.284 5.714 1.00 92.31 95 ALA A O 1
ATOM 780 N N . LEU A 1 96 ? 1.815 1.125 4.359 1.00 89.69 96 LEU A N 1
ATOM 781 C CA . LEU A 1 96 ? 0.708 2.082 4.262 1.00 89.69 96 LEU A CA 1
ATOM 782 C C . LEU A 1 96 ? -0.470 1.545 3.433 1.00 89.69 96 LEU A C 1
ATOM 784 O O . LEU A 1 96 ? -1.621 1.875 3.737 1.00 89.69 96 LEU A O 1
ATOM 788 N N . VAL A 1 97 ? -0.203 0.765 2.383 1.00 90.19 97 VAL A N 1
ATOM 789 C CA . VAL A 1 97 ? -1.232 0.100 1.569 1.00 90.19 97 VAL A CA 1
ATOM 790 C C . VAL A 1 97 ? -1.921 -1.002 2.376 1.00 90.19 97 VAL A C 1
ATOM 792 O O . VAL A 1 97 ? -3.150 -0.990 2.466 1.00 90.19 97 VAL A O 1
ATOM 795 N N . ASP A 1 98 ? -1.164 -1.863 3.053 1.00 90.88 98 ASP A N 1
ATOM 796 C CA . ASP A 1 98 ? -1.691 -2.941 3.895 1.00 90.88 98 ASP A CA 1
ATOM 797 C C . ASP A 1 98 ? -2.587 -2.400 5.004 1.00 90.88 98 ASP A C 1
ATOM 799 O O . ASP A 1 98 ? -3.739 -2.816 5.147 1.00 90.88 98 ASP A O 1
ATOM 803 N N . ALA A 1 99 ? -2.115 -1.390 5.744 1.00 88.81 99 ALA A N 1
ATOM 804 C CA . ALA A 1 99 ? -2.906 -0.753 6.794 1.00 88.81 99 ALA A CA 1
ATOM 805 C C . ALA A 1 99 ? -4.248 -0.222 6.256 1.00 88.81 99 ALA A C 1
ATOM 807 O O . ALA A 1 99 ? -5.279 -0.312 6.932 1.00 88.81 99 ALA A O 1
ATOM 808 N N . LYS A 1 100 ? -4.263 0.298 5.022 1.00 87.44 100 LYS A N 1
ATOM 809 C CA . LYS A 1 100 ? -5.472 0.793 4.356 1.00 87.44 100 LYS A CA 1
ATOM 810 C C . LYS A 1 100 ? -6.415 -0.322 3.915 1.00 87.44 100 LYS A C 1
ATOM 812 O O . LYS A 1 100 ? -7.623 -0.176 4.121 1.00 87.44 100 LYS A O 1
ATOM 817 N N . ILE A 1 101 ? -5.889 -1.408 3.349 1.00 87.75 101 ILE A N 1
ATOM 818 C CA . ILE A 1 101 ? -6.672 -2.589 2.965 1.00 87.75 101 ILE A CA 1
ATOM 819 C C . ILE A 1 101 ? -7.306 -3.208 4.208 1.00 87.75 101 ILE A C 1
ATOM 821 O O . ILE A 1 101 ? -8.522 -3.370 4.247 1.00 87.75 101 ILE A O 1
ATOM 825 N N . ILE A 1 102 ? -6.520 -3.464 5.257 1.00 86.25 102 ILE A N 1
ATOM 826 C CA . ILE A 1 102 ? -7.018 -4.057 6.504 1.00 86.25 102 ILE A CA 1
ATOM 827 C C . ILE A 1 102 ? -8.091 -3.155 7.119 1.00 86.25 102 ILE A C 1
ATOM 829 O O . ILE A 1 102 ? -9.174 -3.624 7.464 1.00 86.25 102 ILE A O 1
ATOM 833 N N . SER A 1 103 ? -7.852 -1.841 7.177 1.00 82.62 103 SER A N 1
ATOM 834 C CA . SER A 1 103 ? -8.857 -0.890 7.664 1.00 82.62 103 SER A CA 1
ATOM 835 C C . SER A 1 103 ? -10.158 -0.957 6.858 1.00 82.62 103 SER A C 1
ATOM 837 O O . SER A 1 103 ? -11.238 -0.800 7.420 1.00 82.62 103 SER A O 1
ATOM 839 N N . ARG A 1 104 ? -10.084 -1.163 5.538 1.00 82.56 104 ARG A N 1
ATOM 840 C CA . ARG A 1 104 ? -11.267 -1.343 4.687 1.00 82.56 104 ARG A CA 1
ATOM 841 C C . ARG A 1 104 ? -11.968 -2.665 4.978 1.00 82.56 104 ARG A C 1
ATOM 843 O O . ARG A 1 104 ? -13.183 -2.647 5.134 1.00 82.56 104 ARG A O 1
ATOM 850 N N . VAL A 1 105 ? -11.229 -3.768 5.078 1.00 83.00 105 VAL A N 1
ATOM 851 C CA . VAL A 1 105 ? -11.782 -5.093 5.397 1.00 83.00 105 VAL A CA 1
ATOM 852 C C . VAL A 1 105 ? -12.545 -5.041 6.715 1.00 83.00 105 VAL A C 1
ATOM 854 O O . VAL A 1 105 ? -13.697 -5.452 6.754 1.00 83.00 105 VAL A O 1
ATOM 857 N N . LEU A 1 106 ? -11.967 -4.433 7.753 1.00 78.56 106 LEU A N 1
ATOM 858 C CA . LEU A 1 106 ? -12.641 -4.269 9.043 1.00 78.56 106 LEU A CA 1
ATOM 859 C C . LEU A 1 106 ? -13.903 -3.410 8.953 1.00 78.56 106 LEU A C 1
ATOM 861 O O . LEU A 1 106 ? -14.902 -3.715 9.595 1.00 78.56 106 LEU A O 1
ATOM 865 N N . ARG A 1 107 ? -13.909 -2.359 8.125 1.00 73.12 107 ARG A N 1
ATOM 866 C CA . ARG A 1 107 ? -15.142 -1.601 7.865 1.00 73.12 107 ARG A CA 1
ATOM 867 C C . ARG A 1 107 ? -16.176 -2.457 7.141 1.00 73.12 107 ARG A C 1
ATOM 869 O O . ARG A 1 107 ? -17.350 -2.395 7.485 1.00 73.12 107 ARG A O 1
ATOM 876 N N . MET A 1 108 ? -15.774 -3.237 6.142 1.00 71.06 108 MET A N 1
ATOM 877 C CA . MET A 1 108 ? -16.692 -4.079 5.372 1.00 71.06 108 MET A CA 1
ATOM 878 C C . MET A 1 108 ? -17.304 -5.188 6.230 1.00 71.06 108 MET A C 1
ATOM 880 O O . MET A 1 108 ? -18.508 -5.407 6.145 1.00 71.06 108 MET A O 1
ATOM 884 N N . THR A 1 109 ? -16.523 -5.835 7.098 1.00 62.31 109 THR A N 1
ATOM 885 C CA . THR A 1 109 ? -17.034 -6.869 8.008 1.00 62.31 109 THR A CA 1
ATOM 886 C C . THR A 1 109 ? -17.964 -6.289 9.067 1.00 62.31 109 THR A C 1
ATOM 888 O O . THR A 1 109 ? -18.996 -6.889 9.344 1.00 62.31 109 THR A O 1
ATOM 891 N N . VAL A 1 110 ? -17.682 -5.093 9.596 1.00 57.12 110 VAL A N 1
ATOM 892 C CA . VAL A 1 110 ? -18.606 -4.395 10.507 1.00 57.12 110 VAL A CA 1
ATOM 893 C C . VAL A 1 110 ? -19.924 -4.050 9.813 1.00 57.12 110 VAL A C 1
ATOM 895 O O . VAL A 1 110 ? -20.980 -4.270 10.393 1.00 57.12 110 VAL A O 1
ATOM 898 N N . ASN A 1 111 ? -19.893 -3.564 8.567 1.00 51.09 111 ASN A N 1
ATOM 899 C CA . ASN A 1 111 ? -21.124 -3.275 7.825 1.00 51.09 111 ASN A CA 1
ATOM 900 C C . ASN A 1 111 ? -21.904 -4.550 7.487 1.00 51.09 111 ASN A C 1
ATOM 902 O O . ASN A 1 111 ? -23.118 -4.542 7.613 1.00 51.09 111 ASN A O 1
ATOM 906 N N . LEU A 1 112 ? -21.240 -5.651 7.114 1.00 46.34 112 LEU A N 1
ATOM 907 C CA . LEU A 1 112 ? -21.924 -6.924 6.880 1.00 46.34 112 LEU A CA 1
ATOM 908 C C . LEU A 1 112 ? -22.597 -7.426 8.162 1.00 46.34 112 LEU A C 1
ATOM 910 O O . LEU A 1 112 ? -23.763 -7.789 8.119 1.00 46.34 112 LEU A O 1
ATOM 914 N N . VAL A 1 113 ? -21.903 -7.370 9.304 1.00 51.97 113 VAL A N 1
ATOM 915 C CA . VAL A 1 113 ? -22.472 -7.762 10.600 1.00 51.97 113 VAL A CA 1
ATOM 916 C C . VAL A 1 113 ? -23.643 -6.862 10.990 1.00 51.97 113 VAL A C 1
ATOM 918 O O . VAL A 1 113 ? -24.656 -7.391 11.427 1.00 51.97 113 VAL A O 1
ATOM 921 N N . ILE A 1 114 ? -23.562 -5.542 10.787 1.00 50.41 114 ILE A N 1
ATOM 922 C CA . ILE A 1 114 ? -24.681 -4.622 11.054 1.00 50.41 114 ILE A CA 1
ATOM 923 C C . ILE A 1 114 ? -25.854 -4.901 10.111 1.00 50.41 114 ILE A C 1
ATOM 925 O O . ILE A 1 114 ? -26.970 -5.024 10.586 1.00 50.41 114 ILE A O 1
ATOM 929 N N . VAL A 1 115 ? -25.619 -5.101 8.812 1.00 49.81 115 VAL A N 1
ATOM 930 C CA . VAL A 1 115 ? -26.680 -5.420 7.839 1.00 49.81 115 VAL A CA 1
ATOM 931 C C . VAL A 1 115 ? -27.341 -6.767 8.163 1.00 49.81 115 VAL A C 1
ATOM 933 O O . VAL A 1 115 ? -28.560 -6.894 8.100 1.00 49.81 115 VAL A O 1
ATOM 936 N N . THR A 1 116 ? -26.570 -7.773 8.585 1.00 48.06 116 THR A N 1
ATOM 937 C CA . THR A 1 116 ? -27.126 -9.060 9.046 1.00 48.06 116 THR A CA 1
ATOM 938 C C . THR A 1 116 ? -27.758 -8.974 10.442 1.00 48.06 116 THR A C 1
ATOM 940 O O . THR A 1 116 ? -28.686 -9.719 10.754 1.00 48.06 116 THR A O 1
ATOM 943 N N . GLY A 1 117 ? -27.283 -8.056 11.284 1.00 50.09 117 GLY A N 1
ATOM 944 C CA . GLY A 1 117 ? -27.768 -7.790 12.634 1.00 50.09 117 GLY A CA 1
ATOM 945 C C . GLY A 1 117 ? -29.100 -7.049 12.615 1.00 50.09 117 GLY A C 1
ATOM 946 O O . GLY A 1 117 ? -30.041 -7.476 13.262 1.00 50.09 117 GLY A O 1
ATOM 947 N N . GLU A 1 118 ? -29.241 -6.008 11.799 1.00 48.06 118 GLU A N 1
ATOM 948 C CA . GLU A 1 118 ? -30.520 -5.341 11.540 1.00 48.06 118 GLU A CA 1
ATOM 949 C C . GLU A 1 118 ? -31.523 -6.312 10.913 1.00 48.06 118 GLU A C 1
ATOM 951 O O . GLU A 1 118 ? -32.640 -6.416 11.406 1.00 48.06 118 GLU A O 1
ATOM 956 N N . ALA A 1 119 ? -31.109 -7.138 9.943 1.00 48.25 119 ALA A N 1
ATOM 957 C CA . ALA A 1 119 ? -31.981 -8.158 9.351 1.00 48.25 119 ALA A CA 1
ATOM 958 C C . ALA A 1 119 ? -32.429 -9.260 10.338 1.00 48.25 119 ALA A C 1
ATOM 960 O O . ALA A 1 119 ? -33.439 -9.928 10.108 1.00 48.25 119 ALA A O 1
ATOM 961 N N . THR A 1 120 ? -31.691 -9.484 11.430 1.00 47.91 120 THR A N 1
ATOM 962 C CA . THR A 1 120 ? -32.084 -10.412 12.506 1.00 47.91 120 THR A CA 1
ATOM 963 C C . THR A 1 120 ? -32.883 -9.708 13.602 1.00 47.91 120 THR A C 1
ATOM 965 O O . THR A 1 120 ? -33.838 -10.290 14.108 1.00 47.91 120 THR A O 1
ATOM 968 N N . VAL A 1 121 ? -32.592 -8.442 13.907 1.00 51.06 121 VAL A N 1
ATOM 969 C CA . VAL A 1 121 ? -33.347 -7.611 14.860 1.00 51.06 121 VAL A CA 1
ATOM 970 C C . VAL A 1 121 ? -34.731 -7.239 14.313 1.00 51.06 121 VAL A C 1
ATOM 972 O O . VAL A 1 121 ? -35.696 -7.283 15.072 1.00 51.06 121 VAL A O 1
ATOM 975 N N . GLU A 1 122 ? -34.883 -6.970 13.012 1.00 50.69 122 GLU A N 1
ATOM 976 C CA . GLU A 1 122 ? -36.197 -6.786 12.368 1.00 50.69 122 GLU A CA 1
ATOM 977 C C . GLU A 1 122 ? -37.043 -8.062 12.435 1.00 50.69 122 GLU A C 1
ATOM 979 O O . GLU A 1 122 ? -38.228 -7.999 12.753 1.00 50.69 122 GLU A O 1
ATOM 984 N N . LYS A 1 123 ? -36.436 -9.238 12.226 1.00 48.72 123 LYS A N 1
ATOM 985 C CA . LYS A 1 123 ? -37.136 -10.527 12.355 1.00 48.72 123 LYS A CA 1
ATOM 986 C C . LYS A 1 123 ? -37.513 -10.846 13.805 1.00 48.72 123 LYS A C 1
ATOM 988 O O . LYS A 1 123 ? -38.589 -11.381 14.047 1.00 48.72 123 LYS A O 1
ATOM 993 N N . ILE A 1 124 ? -36.668 -10.486 14.773 1.00 49.22 124 ILE A N 1
ATOM 994 C CA . ILE A 1 124 ? -36.957 -10.658 16.205 1.00 49.22 124 ILE A CA 1
ATOM 995 C C . ILE A 1 124 ? -38.050 -9.680 16.672 1.00 49.22 124 ILE A C 1
ATOM 997 O O . ILE A 1 124 ? -38.934 -10.082 17.427 1.00 49.22 124 ILE A O 1
ATOM 1001 N N . ASN A 1 125 ? -38.051 -8.429 16.199 1.00 46.12 125 ASN A N 1
ATOM 1002 C CA . ASN A 1 125 ? -39.093 -7.450 16.529 1.00 46.12 125 ASN A CA 1
ATOM 1003 C C . ASN A 1 125 ? -40.429 -7.747 15.832 1.00 46.12 125 ASN A C 1
ATOM 1005 O O . ASN A 1 125 ? -41.472 -7.577 16.458 1.00 46.12 125 ASN A O 1
ATOM 1009 N N . ALA A 1 126 ? -40.426 -8.270 14.601 1.00 47.97 126 ALA A N 1
ATOM 1010 C CA . ALA A 1 126 ? -41.647 -8.738 13.937 1.00 47.97 126 ALA A CA 1
ATOM 1011 C C . ALA A 1 126 ? -42.309 -9.906 14.698 1.00 47.97 126 ALA A C 1
ATOM 1013 O O . ALA A 1 126 ? -43.529 -9.939 14.852 1.00 47.97 126 ALA A O 1
ATOM 1014 N N . CYS A 1 127 ? -41.514 -10.819 15.267 1.00 40.22 127 CYS A N 1
ATOM 1015 C CA . CYS A 1 127 ? -42.031 -11.893 16.121 1.00 40.22 127 CYS A CA 1
ATOM 1016 C C . CYS A 1 127 ? -42.536 -11.410 17.492 1.00 40.22 127 CYS A C 1
ATOM 1018 O O . CYS A 1 127 ? -43.320 -12.112 18.125 1.00 40.22 127 CYS A O 1
ATOM 1020 N N . ARG A 1 128 ? -42.116 -10.231 17.968 1.00 39.75 128 ARG A N 1
ATOM 1021 C CA . ARG A 1 128 ? -42.484 -9.712 19.297 1.00 39.75 128 ARG A CA 1
ATOM 1022 C C . ARG A 1 128 ? -43.720 -8.805 19.294 1.00 39.75 128 ARG A C 1
ATOM 1024 O O . ARG A 1 128 ? -44.290 -8.583 20.351 1.00 39.75 128 ARG A O 1
ATOM 1031 N N . VAL A 1 129 ? -44.144 -8.305 18.132 1.00 44.00 129 VAL A N 1
ATOM 1032 C CA . VAL A 1 129 ? -45.356 -7.468 17.978 1.00 44.00 129 VAL A CA 1
ATOM 1033 C C . VAL A 1 129 ? -46.618 -8.309 17.699 1.00 44.00 129 VAL A C 1
ATOM 1035 O O . VAL A 1 129 ? -47.718 -7.772 17.639 1.00 44.00 129 VAL A O 1
ATOM 1038 N N . THR A 1 130 ? -46.487 -9.636 17.587 1.00 44.38 130 THR A N 1
ATOM 1039 C CA . THR A 1 130 ? -47.609 -10.550 17.282 1.00 44.38 130 THR A CA 1
ATOM 1040 C C . THR A 1 130 ? -47.959 -11.507 18.437 1.00 44.38 130 THR A C 1
ATOM 1042 O O . THR A 1 130 ? -48.645 -12.502 18.212 1.00 44.38 130 THR A O 1
ATOM 1045 N N . LEU A 1 131 ? -47.495 -11.234 19.664 1.00 41.44 131 LEU A N 1
ATOM 1046 C CA . LEU A 1 131 ? -47.854 -11.977 20.884 1.00 41.44 131 LEU A CA 1
ATOM 1047 C C . LEU A 1 131 ? -48.457 -11.046 21.936 1.00 41.44 131 LEU A C 1
ATOM 1049 O O . LEU A 1 131 ? -47.869 -9.962 22.149 1.00 41.44 131 LEU A O 1
#

InterPro domains:
  IPR012870 Protein of unknown function DUF1666 [PF07891] (3-109)

pLDDT: mean 72.13, std 17.97, range [39.75, 94.56]

Foldseek 3Di:
DDDDPPPPDDDPVVVVVVVQLVLLVLLVVLVVVCPDPPPDPVPDDDPDDDQDPLNVVLVVLVVQLVVLVVVVVPDPDDDRSHQDPDPVVNVSSVSNSVSSVVNVVSVVVVVVCVVVVVVVVVVVVVVVVVD

Sequence (131 aa):
MKEEESDWLVLASDLLKIMESSILTFHKFLKIDKKKSGGVRNVFGGQNQMTTPLQQVQHSLDRREMKLKELRKKGKSWKKNSWPAMEDEVELLFALVDAKIISRVLRMTVNLVIVTGEATVEKINACRVTL

Secondary structure (DSSP, 8-state):
----S-TT---HHHHHHHHHHHHHHHHHHHHHT---TTS---S---S-----HHHHHHHHHHHHHHHHHHHHHHSS---TTSPPSSHHHHHHHHHHHHHHHHHHHHHHHHHHHHHHHHHHHHHHHHHHS--

Organism: NCBI:txid112253

Radius of gyration: 22.82 Å; chains: 1; bounding box: 63×37×71 Å